Protein AF-A0A831PVQ2-F1 (afdb_monomer)

Sequence (85 aa):
FSSSQMYDLKILNEKGETVWLFSSTATFLAVLTSFTLDSGERNWVVQTQLPPGRFTAEAWLTASDANAGPPRYSARIPFDIPPMR

pLDDT: mean 88.44, std 12.09, range [48.72, 98.5]

Structure (mmCIF, N/CA/C/O backbone):
data_AF-A0A831PVQ2-F1
#
_entry.id   AF-A0A831PVQ2-F1
#
loop_
_atom_site.group_PDB
_atom_site.id
_atom_site.type_symbol
_atom_site.label_atom_id
_atom_site.label_alt_id
_atom_site.label_comp_id
_atom_site.label_asym_id
_atom_site.label_entity_id
_atom_site.label_seq_id
_atom_site.pdbx_PDB_ins_code
_atom_site.Cartn_x
_atom_site.Cartn_y
_atom_site.Cartn_z
_atom_site.occupancy
_atom_site.B_iso_or_equiv
_atom_site.auth_seq_id
_atom_site.auth_comp_id
_atom_site.auth_asym_id
_atom_site.auth_atom_id
_atom_site.pdbx_PDB_model_num
ATOM 1 N N . PHE A 1 1 ? 10.876 2.443 -12.653 1.00 84.12 1 PHE A N 1
ATOM 2 C CA . PHE A 1 1 ? 10.923 2.337 -11.180 1.00 84.12 1 PHE A CA 1
ATOM 3 C C . PHE A 1 1 ? 12.370 2.401 -10.723 1.00 84.12 1 PHE A C 1
ATOM 5 O O . PHE A 1 1 ? 13.226 1.817 -11.383 1.00 84.12 1 PHE A O 1
ATOM 12 N N . SER A 1 2 ? 12.653 3.123 -9.638 1.00 87.38 2 SER A N 1
ATOM 13 C CA . SER A 1 2 ? 14.007 3.257 -9.069 1.00 87.38 2 SER A CA 1
ATOM 14 C C . SER A 1 2 ? 14.431 2.077 -8.185 1.00 87.38 2 SER A C 1
ATOM 16 O O . SER A 1 2 ? 15.591 1.996 -7.789 1.00 87.38 2 SER A O 1
ATOM 18 N N . SER A 1 3 ? 13.510 1.162 -7.884 1.00 90.19 3 SER A N 1
ATOM 19 C CA . SER A 1 3 ? 13.758 -0.078 -7.153 1.00 90.19 3 SER A CA 1
ATOM 20 C C . SER A 1 3 ? 12.863 -1.202 -7.694 1.00 90.19 3 SER A C 1
ATOM 22 O O . SER A 1 3 ? 12.035 -0.985 -8.585 1.00 90.19 3 SER A O 1
ATOM 24 N N . SER A 1 4 ? 13.012 -2.403 -7.130 1.00 91.56 4 SER A N 1
ATOM 25 C CA . SER A 1 4 ? 12.087 -3.528 -7.357 1.00 91.56 4 SER A CA 1
ATOM 26 C C . SER A 1 4 ? 10.691 -3.314 -6.753 1.00 91.56 4 SER A C 1
ATOM 28 O O . SER A 1 4 ? 9.771 -4.075 -7.049 1.00 91.56 4 SER A O 1
ATOM 30 N N . GLN A 1 5 ? 10.497 -2.273 -5.938 1.00 93.19 5 GLN A N 1
ATOM 31 C CA . GLN A 1 5 ? 9.174 -1.865 -5.489 1.00 93.19 5 GLN A CA 1
ATOM 32 C C . GLN A 1 5 ? 8.452 -1.188 -6.655 1.00 93.19 5 GLN A C 1
ATOM 34 O O . GLN A 1 5 ? 8.792 -0.062 -7.008 1.00 93.19 5 GLN A O 1
ATOM 39 N N . MET A 1 6 ? 7.467 -1.863 -7.252 1.00 91.31 6 MET A N 1
ATOM 40 C CA . MET A 1 6 ? 6.663 -1.319 -8.36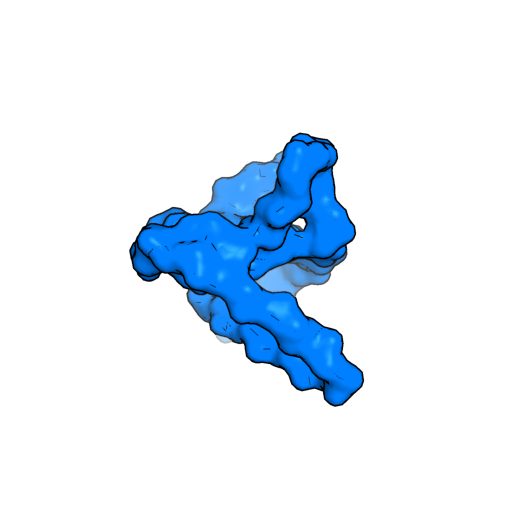1 1.00 91.31 6 MET A CA 1
ATOM 41 C C . MET A 1 6 ? 5.362 -0.648 -7.902 1.00 91.31 6 MET A C 1
ATOM 43 O O . MET A 1 6 ? 4.774 0.153 -8.628 1.00 91.31 6 MET A O 1
ATOM 47 N N . TYR A 1 7 ? 4.904 -0.983 -6.701 1.00 92.69 7 TYR A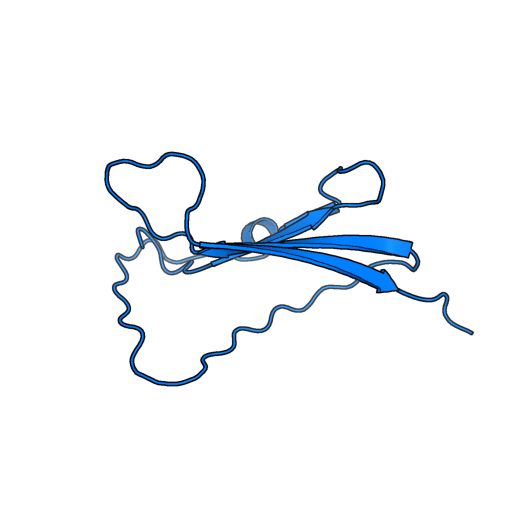 N 1
ATOM 48 C CA . TYR A 1 7 ? 3.701 -0.437 -6.095 1.00 92.69 7 TYR A CA 1
ATOM 49 C C . TYR A 1 7 ? 3.881 -0.331 -4.584 1.00 92.69 7 TYR A C 1
ATOM 51 O O . TYR A 1 7 ? 4.772 -0.948 -3.992 1.00 92.69 7 TYR A O 1
ATOM 59 N N . ASP A 1 8 ? 3.012 0.442 -3.957 1.00 93.94 8 ASP A N 1
ATOM 60 C CA . ASP A 1 8 ? 2.869 0.476 -2.511 1.00 93.94 8 ASP A CA 1
ATOM 61 C C . ASP A 1 8 ? 1.384 0.569 -2.152 1.00 93.94 8 ASP A C 1
ATOM 63 O O . ASP A 1 8 ? 0.539 0.908 -2.989 1.00 93.94 8 ASP A O 1
ATOM 67 N N . LEU A 1 9 ? 1.069 0.203 -0.917 1.00 95.81 9 LEU A N 1
ATOM 68 C CA . LEU A 1 9 ? -0.286 0.181 -0.395 1.00 95.81 9 LEU A CA 1
ATOM 69 C C . LEU A 1 9 ? -0.250 0.602 1.065 1.00 95.81 9 LEU A C 1
ATOM 71 O O . LEU A 1 9 ? 0.489 0.032 1.868 1.00 95.81 9 LEU A O 1
ATOM 75 N N . LYS A 1 10 ? -1.096 1.564 1.421 1.00 97.19 10 LYS A N 1
ATOM 76 C CA . LYS A 1 10 ? -1.360 1.923 2.813 1.00 97.19 10 LYS A CA 1
ATOM 77 C C . LYS A 1 10 ? -2.820 1.688 3.154 1.00 97.19 10 LYS A C 1
ATOM 79 O O . LYS A 1 10 ? -3.702 1.774 2.297 1.00 97.19 10 LYS A O 1
ATOM 84 N N . ILE A 1 11 ? -3.065 1.430 4.428 1.00 98.31 11 ILE A N 1
ATOM 85 C CA . ILE A 1 11 ? -4.407 1.313 4.981 1.00 98.31 11 ILE A CA 1
ATOM 86 C C . ILE A 1 11 ? -4.583 2.409 6.019 1.00 98.31 11 ILE A C 1
ATOM 88 O O . ILE A 1 11 ? -3.751 2.578 6.913 1.00 98.31 11 ILE A O 1
ATOM 92 N N . LEU A 1 12 ? -5.668 3.157 5.867 1.00 98.50 12 LEU A N 1
ATOM 93 C CA . LEU A 1 12 ? -6.071 4.245 6.743 1.00 98.50 12 LEU A CA 1
ATOM 94 C C . LEU A 1 12 ? -7.249 3.793 7.608 1.00 98.50 12 LEU A C 1
ATOM 96 O O . LEU A 1 12 ? -8.146 3.111 7.107 1.00 98.50 12 LEU A O 1
ATOM 100 N N . ASN A 1 13 ? -7.274 4.195 8.876 1.00 98.12 13 ASN A N 1
ATOM 101 C CA . ASN A 1 13 ? -8.467 4.071 9.717 1.00 98.12 13 ASN A CA 1
ATOM 102 C C . ASN A 1 13 ? -9.496 5.178 9.404 1.00 98.12 13 ASN A C 1
ATOM 104 O O . ASN A 1 13 ? -9.259 6.053 8.569 1.00 98.12 13 ASN A O 1
ATOM 108 N N . GLU A 1 14 ? -10.636 5.172 10.100 1.00 97.06 14 GLU A N 1
ATOM 109 C CA . GLU A 1 14 ? -11.697 6.184 9.936 1.00 97.06 14 GLU A CA 1
ATOM 110 C C . GLU A 1 14 ? -11.235 7.628 10.191 1.00 97.06 14 GLU A C 1
ATOM 112 O O . GLU A 1 14 ? -11.801 8.564 9.630 1.00 97.06 14 GLU A O 1
ATOM 117 N N . LYS A 1 15 ? -10.192 7.822 11.006 1.00 97.56 15 LYS A N 1
ATOM 118 C CA . LYS A 1 15 ? -9.606 9.141 11.282 1.00 97.56 15 LYS A CA 1
ATOM 119 C C . LYS A 1 15 ? -8.647 9.605 10.182 1.00 97.56 15 LYS A C 1
ATOM 121 O O . LYS A 1 15 ? -8.125 10.713 10.257 1.00 97.56 15 LYS A O 1
ATOM 126 N N . GLY A 1 16 ? -8.401 8.773 9.170 1.00 96.44 16 GLY A N 1
ATOM 127 C CA . GLY A 1 16 ? -7.419 9.028 8.120 1.00 96.44 16 GLY A CA 1
ATOM 128 C C . GLY A 1 16 ? -5.975 8.747 8.542 1.00 96.44 16 GLY A C 1
ATOM 129 O O . GLY A 1 16 ? -5.056 9.122 7.817 1.00 96.44 16 GLY A O 1
ATOM 130 N N . GLU A 1 17 ? -5.755 8.093 9.684 1.00 98.00 17 GLU A N 1
ATOM 131 C CA . GLU A 1 17 ? -4.419 7.741 10.173 1.00 98.00 17 GLU A CA 1
ATOM 132 C C . GLU A 1 17 ? -3.941 6.450 9.500 1.00 98.00 17 GLU A C 1
ATOM 134 O O . GLU A 1 17 ? -4.691 5.473 9.414 1.00 98.00 17 GLU A O 1
ATOM 139 N N . THR A 1 18 ? -2.683 6.420 9.053 1.00 98.06 18 THR A N 1
ATOM 140 C CA . THR A 1 18 ? -2.063 5.204 8.508 1.00 98.06 18 THR A CA 1
ATOM 141 C C . THR A 1 18 ? -1.871 4.172 9.613 1.00 98.06 18 THR A C 1
ATOM 143 O O . THR A 1 18 ? -1.077 4.379 10.527 1.00 98.06 18 THR A O 1
ATOM 146 N N . VAL A 1 19 ? -2.563 3.040 9.500 1.00 97.81 19 VAL A N 1
ATOM 147 C CA . VAL A 1 19 ? -2.454 1.910 10.437 1.00 97.81 19 VAL A CA 1
ATOM 148 C C . VAL A 1 19 ? -1.604 0.768 9.892 1.00 97.81 19 VAL A C 1
ATOM 150 O O . VAL A 1 19 ? -1.160 -0.088 10.650 1.00 97.81 19 VAL A O 1
ATOM 153 N N . TRP A 1 20 ? -1.364 0.749 8.582 1.00 97.88 20 TRP A N 1
ATOM 154 C CA . TRP A 1 20 ? -0.514 -0.242 7.938 1.00 97.88 20 TRP A CA 1
ATOM 155 C C . TRP A 1 20 ? 0.059 0.305 6.627 1.00 97.88 20 TRP A C 1
ATOM 157 O O . TRP A 1 20 ? -0.625 1.039 5.910 1.00 97.88 20 TRP A O 1
ATOM 167 N N . LEU A 1 21 ? 1.301 -0.063 6.310 1.00 97.50 21 LEU A N 1
ATOM 168 C CA . LEU A 1 21 ? 2.005 0.334 5.089 1.00 97.50 21 LEU A CA 1
ATOM 169 C C . LEU A 1 21 ? 2.831 -0.841 4.562 1.00 97.50 21 LEU A C 1
ATOM 171 O O . LEU A 1 21 ? 3.708 -1.334 5.274 1.00 97.50 21 LEU A O 1
ATOM 175 N N . PHE A 1 22 ? 2.612 -1.249 3.313 1.00 96.38 22 PHE A N 1
ATOM 176 C CA . PHE A 1 22 ? 3.304 -2.393 2.720 1.00 96.38 22 PHE A CA 1
ATOM 177 C C . PHE A 1 22 ? 4.823 -2.224 2.751 1.00 96.38 22 PHE A C 1
ATOM 179 O O . PHE A 1 22 ? 5.532 -3.115 3.224 1.00 96.38 22 PHE A O 1
ATOM 186 N N . SER A 1 23 ? 5.326 -1.059 2.343 1.00 95.19 23 SER A N 1
ATOM 187 C CA . SER A 1 23 ? 6.766 -0.787 2.328 1.00 95.19 23 SER A CA 1
ATOM 188 C C . SER A 1 23 ? 7.448 -0.811 3.696 1.00 95.19 23 SER A C 1
ATOM 190 O O . SER A 1 23 ? 8.660 -0.990 3.758 1.00 95.19 23 SER A O 1
ATOM 192 N N . SER A 1 24 ? 6.695 -0.720 4.798 1.00 95.50 24 SER A N 1
ATOM 193 C CA . SER A 1 24 ? 7.243 -0.913 6.150 1.00 95.50 24 SER A CA 1
ATOM 194 C C . SER A 1 24 ? 7.451 -2.384 6.533 1.00 95.50 24 SER A C 1
ATOM 196 O O . SER A 1 24 ? 8.107 -2.669 7.531 1.00 95.50 24 SER A O 1
ATOM 198 N N . THR A 1 25 ? 6.909 -3.321 5.749 1.00 93.50 25 THR A N 1
ATOM 199 C CA . THR A 1 25 ? 6.916 -4.766 6.046 1.00 93.50 25 THR A CA 1
ATOM 200 C C . THR A 1 25 ? 7.828 -5.589 5.135 1.00 93.50 25 THR A C 1
ATOM 202 O O . THR A 1 25 ? 7.999 -6.785 5.361 1.00 93.50 25 THR A O 1
ATOM 205 N N . ALA A 1 26 ? 8.422 -4.971 4.112 1.00 91.62 26 ALA A N 1
ATOM 206 C CA . ALA A 1 26 ? 9.226 -5.652 3.103 1.00 91.62 26 ALA A CA 1
ATOM 207 C C . ALA A 1 26 ? 10.506 -4.873 2.776 1.00 91.62 26 ALA A C 1
ATOM 209 O O . ALA A 1 26 ? 10.578 -3.657 2.928 1.00 91.62 26 ALA A O 1
ATOM 210 N N . THR A 1 27 ? 11.529 -5.584 2.301 1.00 94.31 27 THR A N 1
ATOM 211 C CA . THR A 1 27 ? 12.754 -4.984 1.756 1.00 94.31 27 THR A CA 1
ATOM 212 C C . THR A 1 27 ? 12.770 -5.146 0.245 1.00 94.31 27 THR A C 1
ATOM 214 O O . THR A 1 27 ? 12.449 -6.213 -0.276 1.00 94.31 27 THR A O 1
ATOM 217 N N . PHE A 1 28 ? 13.186 -4.095 -0.457 1.00 93.94 28 PHE A N 1
ATOM 218 C CA . PHE A 1 28 ? 13.216 -4.057 -1.913 1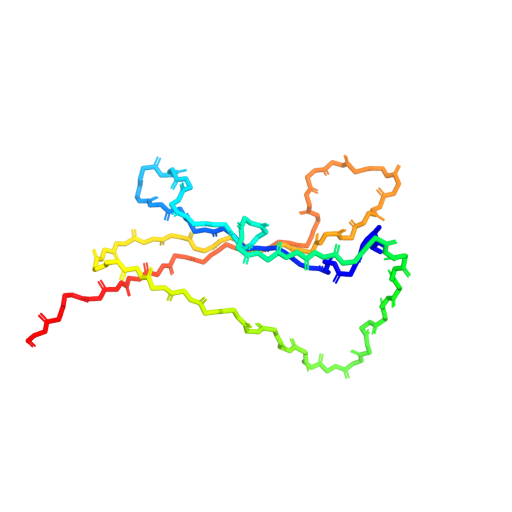.00 93.94 28 PHE A CA 1
ATOM 219 C C . PHE A 1 28 ? 14.645 -3.871 -2.409 1.00 93.94 28 PHE A C 1
ATOM 221 O O . PHE A 1 28 ? 15.403 -3.054 -1.887 1.00 93.94 28 PHE A O 1
ATOM 228 N N . LEU A 1 29 ? 15.006 -4.609 -3.456 1.00 95.12 29 LEU A N 1
ATOM 229 C CA . LEU A 1 29 ? 16.280 -4.442 -4.144 1.00 95.12 29 LEU A CA 1
ATOM 230 C C . LEU A 1 29 ? 16.354 -3.067 -4.815 1.00 95.12 29 LEU A C 1
ATOM 232 O O . LEU A 1 29 ? 15.411 -2.656 -5.501 1.00 95.12 29 LEU A O 1
ATOM 236 N N . ALA A 1 30 ? 17.501 -2.406 -4.671 1.00 93.12 30 ALA A N 1
ATOM 237 C CA . ALA A 1 30 ? 17.830 -1.145 -5.328 1.00 93.12 30 ALA A CA 1
ATOM 238 C C . ALA A 1 30 ? 18.265 -1.382 -6.786 1.00 93.12 30 ALA A C 1
ATOM 240 O O . ALA A 1 30 ? 19.432 -1.234 -7.140 1.00 93.12 30 ALA A O 1
ATOM 241 N N . VAL A 1 31 ? 17.320 -1.806 -7.626 1.00 91.81 31 VAL A N 1
ATOM 242 C CA . VAL A 1 31 ? 17.538 -2.077 -9.052 1.00 91.81 31 VAL A CA 1
ATOM 243 C C . VAL A 1 31 ? 16.557 -1.284 -9.910 1.00 91.81 31 VAL A C 1
ATOM 245 O O . VAL A 1 31 ? 15.356 -1.247 -9.633 1.00 91.81 31 VAL A O 1
ATOM 248 N N . LEU A 1 32 ? 17.070 -0.665 -10.977 1.00 89.81 32 LEU A N 1
ATOM 249 C CA . LEU A 1 32 ? 16.238 -0.000 -11.974 1.00 89.81 32 LEU A CA 1
ATOM 250 C C . LEU A 1 32 ? 15.364 -1.034 -12.683 1.00 89.81 32 LEU A C 1
ATOM 252 O O . LEU A 1 32 ? 15.867 -1.950 -13.328 1.00 89.81 32 LEU A O 1
ATOM 256 N N . THR A 1 33 ? 14.050 -0.856 -12.578 1.00 85.62 33 THR A N 1
ATOM 257 C CA . THR A 1 33 ? 13.064 -1.760 -13.176 1.00 85.62 33 THR A CA 1
ATOM 258 C C . THR A 1 33 ? 12.220 -0.998 -14.189 1.00 85.62 33 THR A C 1
ATOM 260 O O . THR A 1 33 ? 11.666 0.062 -13.877 1.00 85.62 33 THR A O 1
ATOM 263 N N . SER A 1 34 ? 12.106 -1.548 -15.398 1.00 84.06 34 SER A N 1
ATOM 264 C CA . SER A 1 34 ? 11.191 -1.076 -16.442 1.00 84.06 34 SER A CA 1
ATOM 265 C C . SER A 1 34 ? 10.093 -2.106 -16.650 1.00 84.06 34 SER A C 1
ATOM 267 O O . SER A 1 34 ? 10.347 -3.307 -16.586 1.00 84.06 34 SER A O 1
ATOM 269 N N . PHE A 1 35 ? 8.873 -1.639 -16.881 1.00 79.69 35 PHE A N 1
ATOM 270 C CA . PHE A 1 35 ? 7.717 -2.504 -17.055 1.00 79.69 35 PHE A CA 1
ATOM 271 C C . PHE A 1 35 ? 6.776 -1.899 -18.089 1.00 79.69 35 PHE A C 1
ATOM 273 O O . PHE A 1 35 ? 6.413 -0.727 -17.981 1.00 79.69 35 PHE A O 1
ATOM 280 N N . THR A 1 36 ? 6.385 -2.713 -19.064 1.00 82.75 36 THR A N 1
ATOM 281 C CA . THR A 1 36 ? 5.385 -2.372 -20.074 1.00 82.75 36 THR A CA 1
ATOM 282 C C . THR A 1 36 ? 4.107 -3.138 -19.755 1.00 82.75 36 THR A C 1
ATOM 284 O O . THR A 1 36 ? 4.140 -4.352 -19.546 1.00 82.75 36 THR A O 1
ATOM 287 N N . LEU A 1 37 ? 2.987 -2.420 -19.684 1.00 77.50 37 LEU A N 1
ATOM 288 C CA . LEU A 1 37 ? 1.653 -3.009 -19.591 1.00 77.50 37 LEU A CA 1
ATOM 289 C C . 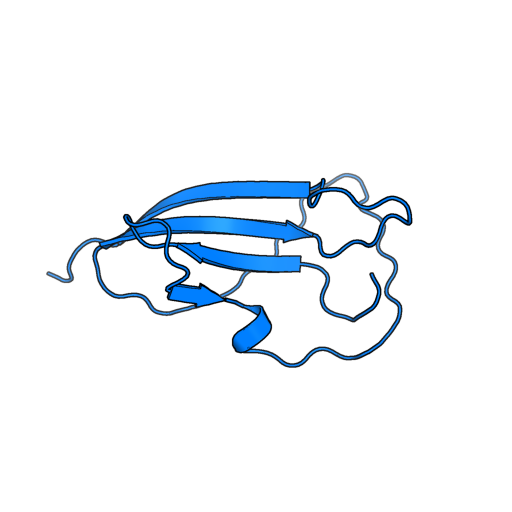LEU A 1 37 ? 1.137 -3.264 -21.006 1.00 77.50 37 LEU A C 1
ATOM 291 O O . LEU A 1 37 ? 0.740 -2.327 -21.694 1.00 77.50 37 LEU A O 1
ATOM 295 N N . ASP A 1 38 ? 1.162 -4.524 -21.430 1.00 81.44 38 ASP A N 1
ATOM 296 C CA . ASP A 1 38 ? 0.480 -4.964 -22.649 1.00 81.44 38 ASP A CA 1
ATOM 297 C C . ASP A 1 38 ? -1.043 -5.035 -22.427 1.00 81.44 38 ASP A C 1
ATOM 299 O O . ASP A 1 38 ? -1.535 -4.871 -21.307 1.00 81.44 38 ASP A O 1
ATOM 303 N N . SER A 1 39 ? -1.815 -5.305 -23.486 1.00 81.56 39 SER A N 1
ATOM 304 C CA . SER A 1 39 ? -3.263 -5.500 -23.364 1.00 81.56 39 SER A CA 1
ATOM 305 C C . SER A 1 39 ? -3.587 -6.682 -22.444 1.00 81.56 39 SER A C 1
ATOM 307 O O . SER A 1 39 ? -3.177 -7.810 -22.720 1.00 81.56 39 SER A O 1
ATOM 309 N N . GLY A 1 40 ? -4.358 -6.440 -21.386 1.00 81.50 40 GLY A N 1
ATOM 310 C CA . GLY A 1 40 ? -4.791 -7.464 -20.437 1.00 81.50 40 GLY A CA 1
ATOM 311 C C . GLY A 1 40 ? -4.823 -6.947 -19.002 1.00 81.50 40 GLY A C 1
ATOM 312 O O . GLY A 1 40 ? -4.451 -5.808 -18.726 1.00 81.50 40 GLY A O 1
ATOM 313 N N . GLU A 1 41 ? -5.278 -7.797 -18.085 1.00 76.56 41 GLU A N 1
ATOM 314 C CA . GLU A 1 41 ? -5.286 -7.502 -16.654 1.00 76.56 41 GLU A CA 1
ATOM 315 C C . GLU A 1 41 ? -4.040 -8.093 -15.984 1.00 76.56 41 GLU A C 1
ATOM 317 O O . GLU A 1 41 ? -3.649 -9.234 -16.246 1.00 76.56 41 GLU A O 1
ATOM 322 N N . ARG A 1 42 ? -3.411 -7.317 -15.098 1.00 80.75 42 ARG A N 1
ATOM 323 C CA . ARG A 1 42 ? -2.392 -7.813 -14.170 1.00 80.75 42 ARG A CA 1
ATOM 324 C C . ARG A 1 42 ? -2.848 -7.559 -12.749 1.00 80.75 42 ARG A C 1
ATOM 326 O O . ARG A 1 42 ? -3.350 -6.482 -12.447 1.00 80.75 42 ARG A O 1
ATOM 333 N N . ASN A 1 43 ? -2.616 -8.544 -11.888 1.00 85.31 43 ASN A N 1
ATOM 334 C CA . ASN A 1 43 ? -2.999 -8.482 -10.489 1.00 85.31 43 ASN A CA 1
ATOM 335 C C . ASN A 1 43 ? -1.770 -8.619 -9.582 1.00 85.31 43 ASN A C 1
ATOM 337 O O . ASN A 1 43 ? -0.896 -9.454 -9.827 1.00 85.31 43 ASN A O 1
ATOM 341 N N . TRP A 1 44 ? -1.735 -7.817 -8.522 1.00 86.75 44 TRP A N 1
ATOM 342 C CA . TRP A 1 44 ? -0.774 -7.910 -7.428 1.00 86.75 44 TRP A CA 1
ATOM 343 C C . TRP A 1 44 ? -1.550 -8.047 -6.125 1.00 86.75 44 TRP A C 1
ATOM 345 O O . TRP A 1 44 ? -2.490 -7.296 -5.876 1.00 86.75 44 TRP A O 1
ATOM 355 N N . VAL A 1 45 ? -1.151 -9.003 -5.288 1.00 89.31 45 VAL A N 1
ATOM 356 C CA . VAL A 1 45 ? -1.843 -9.306 -4.033 1.00 89.31 45 VAL A CA 1
ATOM 357 C C . VAL A 1 45 ? -0.896 -9.075 -2.869 1.00 89.31 45 VAL A C 1
ATOM 359 O O . VAL A 1 45 ? 0.232 -9.565 -2.871 1.00 89.31 45 VAL A O 1
ATOM 362 N N . VAL A 1 46 ? -1.386 -8.360 -1.859 1.00 90.38 46 VAL A N 1
ATOM 363 C CA . VAL A 1 46 ? -0.707 -8.162 -0.579 1.00 90.38 46 VAL A CA 1
ATOM 364 C C . VAL A 1 46 ? -1.637 -8.608 0.538 1.00 90.38 46 VAL A C 1
ATOM 366 O O . VAL A 1 46 ? -2.847 -8.403 0.463 1.00 90.38 46 VAL A O 1
ATOM 369 N N . GLN A 1 47 ? -1.075 -9.237 1.565 1.00 92.12 47 GLN A N 1
ATOM 370 C CA . GLN A 1 47 ? -1.829 -9.764 2.695 1.00 92.12 47 GLN A CA 1
ATOM 371 C C . GLN A 1 47 ? -1.411 -9.059 3.981 1.00 92.12 47 GLN A C 1
ATOM 373 O O . GLN A 1 47 ? -0.229 -8.834 4.228 1.00 92.12 47 GLN A O 1
ATOM 378 N N . THR A 1 48 ? -2.396 -8.729 4.807 1.00 94.31 48 THR A N 1
ATOM 379 C CA . THR A 1 48 ? -2.198 -8.189 6.151 1.00 94.31 48 THR A CA 1
ATOM 380 C C . THR A 1 48 ? -3.363 -8.602 7.046 1.00 94.31 48 THR A C 1
ATOM 382 O O . THR A 1 48 ? -4.400 -9.053 6.554 1.00 94.31 48 THR A O 1
ATOM 385 N N . GLN A 1 49 ? -3.187 -8.474 8.358 1.00 94.06 49 GLN A N 1
ATOM 386 C CA . GLN A 1 49 ? -4.222 -8.728 9.354 1.00 94.06 49 GLN A CA 1
ATOM 387 C C . GLN A 1 49 ? -4.622 -7.409 10.002 1.00 94.06 49 GLN A C 1
ATOM 389 O O . GLN A 1 49 ? -3.772 -6.622 10.413 1.00 94.06 49 GLN A O 1
ATOM 394 N N . LE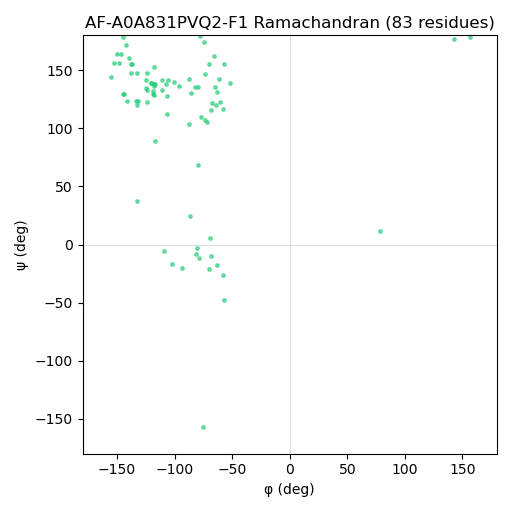U A 1 50 ? -5.927 -7.182 10.100 1.00 95.19 50 LEU A N 1
ATOM 395 C CA . LEU A 1 50 ? -6.506 -5.993 10.706 1.00 95.19 50 LEU A CA 1
ATOM 396 C C . LEU A 1 50 ? -7.622 -6.410 11.665 1.00 95.19 50 LEU A C 1
ATOM 398 O O . LEU A 1 50 ? -8.307 -7.405 11.406 1.00 95.19 50 LEU A O 1
ATOM 402 N N . PRO A 1 51 ? -7.826 -5.663 12.760 1.00 96.12 51 PRO A N 1
ATOM 403 C CA . PRO A 1 51 ? -8.989 -5.867 13.607 1.00 96.12 51 PRO A CA 1
ATOM 404 C C . PRO A 1 51 ? -10.282 -5.501 12.852 1.00 96.12 51 PRO A C 1
ATOM 406 O O . PRO A 1 51 ? -10.230 -4.770 11.858 1.00 96.12 51 PRO A O 1
ATOM 409 N N . PRO A 1 52 ? -11.452 -5.954 13.337 1.00 97.44 52 PRO A N 1
ATOM 410 C CA . PRO A 1 52 ? -12.740 -5.473 12.851 1.00 97.44 52 PRO A CA 1
ATOM 411 C C . PRO A 1 52 ? -12.832 -3.945 12.882 1.00 97.44 52 PRO A C 1
ATOM 413 O O . PRO A 1 52 ? -12.394 -3.308 13.843 1.00 97.44 52 PRO A O 1
ATOM 416 N N . GLY A 1 53 ? -13.421 -3.359 11.845 1.00 97.25 53 GLY A N 1
ATOM 417 C CA . GLY A 1 53 ? -13.525 -1.910 11.701 1.00 97.25 53 GLY A CA 1
ATOM 418 C C . GLY A 1 53 ? -13.692 -1.464 10.255 1.00 97.25 53 GLY A C 1
ATOM 419 O O . GLY A 1 53 ? -13.707 -2.287 9.337 1.00 97.25 53 GLY A O 1
ATOM 420 N N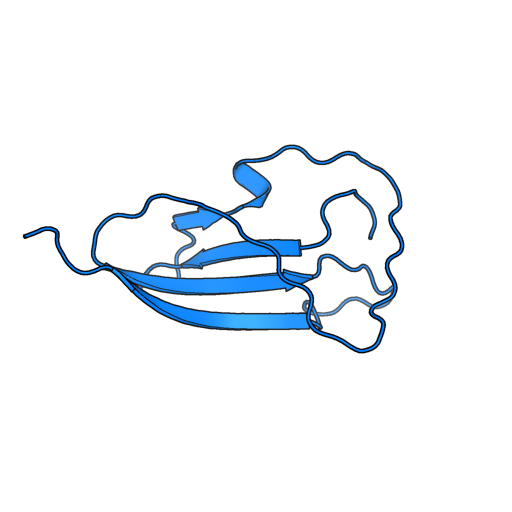 . ARG A 1 54 ? -13.815 -0.148 10.066 1.00 98.25 54 ARG A N 1
ATOM 421 C CA . ARG A 1 54 ? -13.847 0.477 8.743 1.00 98.25 54 ARG A CA 1
ATOM 422 C C . ARG A 1 54 ? -12.501 1.077 8.398 1.00 98.25 54 ARG A C 1
ATOM 424 O O . ARG A 1 54 ? -11.850 1.715 9.230 1.00 98.25 54 ARG A O 1
ATOM 431 N N . PHE A 1 55 ? -12.115 0.908 7.146 1.00 98.50 55 PHE A N 1
ATOM 432 C CA . PHE A 1 55 ? -10.810 1.311 6.663 1.00 98.50 55 PHE A CA 1
ATOM 433 C C . PHE A 1 55 ? -10.894 1.874 5.254 1.00 98.50 55 PHE A C 1
ATOM 435 O O . PHE A 1 55 ? -11.913 1.820 4.563 1.00 98.50 55 PHE A O 1
ATOM 442 N N . THR A 1 56 ? -9.778 2.426 4.805 1.00 98.50 56 THR A N 1
ATOM 443 C CA . THR A 1 56 ? -9.574 2.766 3.406 1.00 98.50 56 THR A CA 1
ATOM 444 C C . THR A 1 56 ? -8.222 2.258 2.944 1.00 98.50 56 THR A C 1
ATOM 446 O O . THR A 1 56 ? -7.202 2.622 3.524 1.00 98.50 56 THR A O 1
ATOM 449 N N . ALA A 1 57 ? -8.209 1.445 1.890 1.00 97.56 57 ALA A N 1
ATOM 450 C CA . ALA A 1 57 ? -6.990 1.064 1.193 1.00 97.56 57 ALA A CA 1
ATOM 451 C C . ALA A 1 57 ? -6.668 2.127 0.141 1.00 97.56 57 ALA A C 1
ATOM 453 O O . ALA A 1 57 ? -7.533 2.507 -0.648 1.00 97.56 57 ALA A O 1
ATOM 454 N N . GLU A 1 58 ? -5.430 2.601 0.121 1.00 96.44 58 GLU A N 1
ATOM 455 C CA . GLU A 1 58 ? -4.898 3.463 -0.931 1.00 96.44 58 GLU A CA 1
ATOM 456 C C . GLU A 1 58 ? -3.651 2.796 -1.502 1.00 96.44 58 GLU A C 1
ATOM 458 O O . GLU A 1 58 ? -2.714 2.499 -0.761 1.00 96.44 58 GLU A O 1
ATOM 463 N N . ALA A 1 59 ? -3.656 2.544 -2.806 1.00 94.69 59 ALA A N 1
ATOM 464 C CA . ALA A 1 59 ? -2.559 1.904 -3.518 1.00 94.69 59 ALA A CA 1
ATOM 465 C C . ALA A 1 59 ? -2.084 2.794 -4.664 1.00 94.69 59 ALA A C 1
ATOM 467 O O . ALA A 1 59 ? -2.884 3.515 -5.266 1.00 94.69 59 ALA A O 1
ATOM 468 N N . TRP A 1 60 ? -0.791 2.743 -4.972 1.00 92.81 60 TRP A N 1
ATOM 469 C CA . TRP A 1 60 ? -0.200 3.515 -6.062 1.00 92.81 60 TRP A CA 1
ATOM 470 C C . TRP A 1 60 ? 0.978 2.798 -6.712 1.00 92.81 60 TRP A C 1
ATOM 472 O O . TRP A 1 60 ? 1.645 1.975 -6.085 1.00 92.81 60 TRP A O 1
ATOM 482 N N . LEU A 1 61 ? 1.262 3.146 -7.969 1.00 90.00 61 LEU A N 1
ATOM 483 C CA . LEU A 1 61 ? 2.515 2.770 -8.624 1.00 90.00 61 LEU A CA 1
ATOM 484 C C . LEU A 1 61 ? 3.639 3.712 -8.186 1.00 90.00 61 LEU A C 1
ATOM 486 O O . LEU A 1 61 ? 3.487 4.932 -8.200 1.00 90.00 61 LEU A O 1
ATOM 490 N N . THR A 1 62 ? 4.805 3.158 -7.874 1.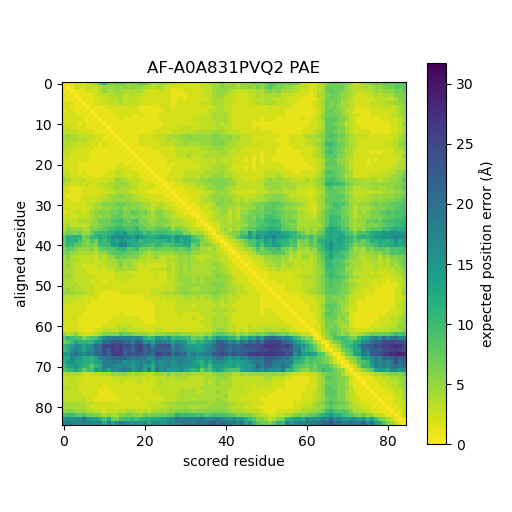00 89.56 62 THR A N 1
ATOM 491 C CA . THR A 1 62 ? 6.030 3.892 -7.486 1.00 89.56 62 THR A CA 1
ATOM 492 C C . THR A 1 62 ? 6.860 4.317 -8.705 1.00 89.56 62 THR A C 1
ATOM 494 O O . THR A 1 62 ? 8.084 4.466 -8.644 1.00 89.56 62 THR A O 1
ATOM 497 N N . ALA A 1 63 ? 6.212 4.454 -9.864 1.00 83.38 63 ALA A N 1
ATOM 498 C CA . ALA A 1 63 ? 6.874 4.837 -11.098 1.00 83.38 63 ALA A CA 1
ATOM 499 C C . ALA A 1 63 ? 7.351 6.288 -10.984 1.00 83.38 63 ALA A C 1
ATOM 501 O O . ALA A 1 63 ? 6.556 7.197 -10.767 1.00 83.38 63 ALA A O 1
ATOM 502 N N . SER A 1 64 ? 8.652 6.503 -11.148 1.00 68.12 64 SER A N 1
ATOM 503 C CA . SER A 1 64 ? 9.234 7.833 -11.252 1.00 68.12 64 SER A CA 1
ATOM 504 C C . SER A 1 64 ? 8.967 8.390 -12.651 1.00 68.12 64 SER A C 1
ATOM 506 O O . SER A 1 64 ? 9.554 7.913 -13.622 1.00 68.12 64 SER A O 1
ATOM 508 N N . ASP A 1 65 ? 8.100 9.397 -12.768 1.00 60.66 65 ASP A N 1
ATOM 509 C CA . ASP A 1 65 ? 8.213 10.366 -13.853 1.00 60.66 65 ASP A CA 1
ATOM 510 C C . ASP A 1 65 ? 9.154 11.498 -13.401 1.00 60.66 65 ASP A C 1
ATOM 512 O O . ASP A 1 65 ? 9.214 11.868 -12.231 1.00 60.66 65 ASP A O 1
ATOM 516 N N . ALA A 1 66 ? 9.975 12.022 -14.311 1.00 48.72 66 ALA A N 1
ATOM 517 C CA . ALA A 1 66 ? 11.000 13.019 -13.980 1.00 48.72 66 ALA A CA 1
ATOM 518 C C . ALA A 1 66 ? 10.431 14.408 -13.587 1.00 48.72 66 ALA A C 1
ATOM 520 O O . ALA A 1 66 ? 11.198 15.341 -13.384 1.00 48.72 66 ALA A O 1
ATOM 521 N N . ASN A 1 67 ? 9.103 14.548 -13.473 1.00 49.84 67 ASN A N 1
ATOM 522 C CA . ASN A 1 67 ? 8.367 15.795 -13.222 1.00 49.84 67 ASN A CA 1
ATOM 523 C C . ASN A 1 67 ? 7.306 15.617 -12.109 1.00 49.84 67 ASN A C 1
ATOM 525 O O . ASN A 1 67 ? 6.183 16.116 -12.227 1.00 49.84 67 ASN A O 1
ATOM 529 N N . ALA A 1 68 ? 7.620 14.840 -11.068 1.00 51.16 68 ALA A N 1
ATOM 530 C CA . ALA A 1 68 ? 6.623 14.267 -10.166 1.00 51.16 68 ALA A CA 1
ATOM 531 C C . ALA A 1 68 ? 5.947 15.285 -9.225 1.00 51.16 68 ALA A C 1
ATOM 533 O O . ALA A 1 68 ? 6.504 15.714 -8.214 1.00 51.16 68 ALA A O 1
ATOM 534 N N . GLY A 1 69 ? 4.691 15.609 -9.545 1.00 56.06 69 GLY A N 1
ATOM 535 C CA . GLY A 1 69 ? 3.654 15.916 -8.556 1.00 56.06 69 GLY A CA 1
ATOM 536 C C . GLY A 1 69 ? 3.144 14.629 -7.869 1.00 56.06 69 GLY A C 1
ATOM 537 O O . GLY A 1 69 ? 3.860 13.629 -7.848 1.00 56.06 69 GLY A O 1
ATOM 538 N N . PRO A 1 70 ? 1.922 14.606 -7.300 1.00 58.75 70 PRO A N 1
ATOM 539 C CA . PRO A 1 70 ? 1.378 13.412 -6.637 1.00 58.75 70 PRO A CA 1
ATOM 540 C C . PRO A 1 70 ? 1.327 12.179 -7.569 1.00 58.75 70 PRO A C 1
ATOM 542 O O . PRO A 1 70 ? 1.250 12.343 -8.791 1.00 58.75 70 PRO A O 1
ATOM 545 N N . PRO A 1 71 ? 1.351 10.942 -7.020 1.00 64.06 71 PRO A N 1
ATOM 546 C CA . PRO A 1 71 ? 1.407 9.714 -7.814 1.00 64.06 71 PRO A CA 1
ATOM 547 C C . PRO A 1 71 ? 0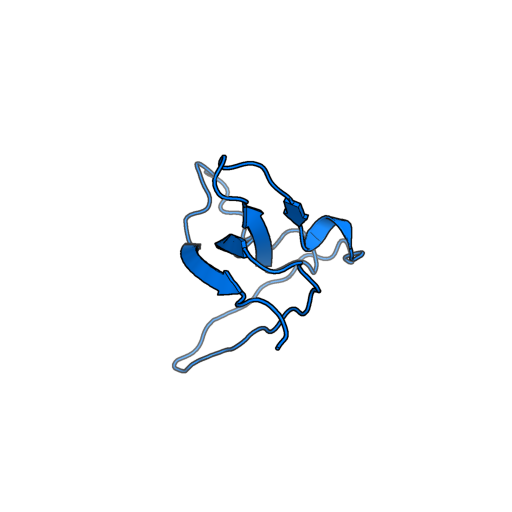.220 9.622 -8.781 1.00 64.06 71 PRO A C 1
ATOM 549 O O . PRO A 1 71 ? -0.938 9.542 -8.371 1.00 64.06 71 PRO A O 1
ATOM 552 N N . ARG A 1 72 ? 0.519 9.623 -10.086 1.00 69.06 72 ARG A N 1
ATOM 553 C CA . ARG A 1 72 ? -0.482 9.697 -11.168 1.00 69.06 72 ARG A CA 1
ATOM 554 C C . ARG A 1 72 ? -1.330 8.434 -11.329 1.00 69.06 72 ARG A C 1
ATOM 556 O O . ARG A 1 72 ? -2.421 8.509 -11.881 1.00 69.06 72 ARG A O 1
ATOM 563 N N . TYR A 1 73 ? -0.847 7.292 -10.842 1.00 85.50 73 TYR A N 1
ATOM 564 C CA . TYR A 1 73 ? -1.548 6.010 -10.899 1.00 85.50 73 TYR A CA 1
ATOM 565 C C . TYR A 1 73 ? -1.828 5.540 -9.480 1.00 85.50 73 TYR A C 1
ATOM 567 O O . TYR A 1 73 ? -0.996 4.870 -8.866 1.00 85.50 73 TYR A O 1
ATOM 575 N N . SER A 1 74 ? -2.978 5.945 -8.953 1.00 90.81 74 SER A N 1
ATOM 576 C CA . SER A 1 74 ? -3.430 5.580 -7.617 1.00 90.81 74 SER A CA 1
ATOM 577 C C . SER A 1 74 ? -4.912 5.226 -7.612 1.00 90.81 74 SER A C 1
ATOM 579 O O . SER A 1 74 ? -5.681 5.656 -8.472 1.00 90.81 74 SER A O 1
ATOM 581 N N . ALA A 1 75 ? -5.302 4.417 -6.637 1.00 93.00 75 ALA A N 1
ATOM 582 C CA . ALA A 1 75 ? -6.684 4.066 -6.368 1.00 93.00 75 ALA A CA 1
ATOM 583 C C . ALA A 1 75 ? -6.922 4.084 -4.861 1.00 93.00 75 ALA A C 1
ATOM 585 O O . ALA A 1 75 ? -6.030 3.757 -4.074 1.00 93.00 75 ALA A O 1
ATOM 586 N N . ARG A 1 76 ? -8.140 4.454 -4.466 1.00 96.31 76 ARG A N 1
ATOM 587 C CA . ARG A 1 76 ? -8.553 4.512 -3.067 1.00 96.31 76 ARG A CA 1
ATOM 588 C C . ARG A 1 76 ? -9.912 3.846 -2.906 1.00 96.31 76 ARG A C 1
ATOM 590 O O . ARG A 1 76 ? -10.861 4.234 -3.582 1.00 96.31 76 ARG A O 1
ATOM 597 N N . ILE A 1 77 ? -9.994 2.846 -2.034 1.00 97.50 77 ILE A N 1
ATOM 598 C CA . ILE A 1 77 ? -11.180 1.999 -1.869 1.00 97.50 77 ILE A CA 1
ATOM 599 C C . ILE A 1 77 ? -11.505 1.860 -0.373 1.00 97.50 77 ILE A C 1
ATOM 601 O O . I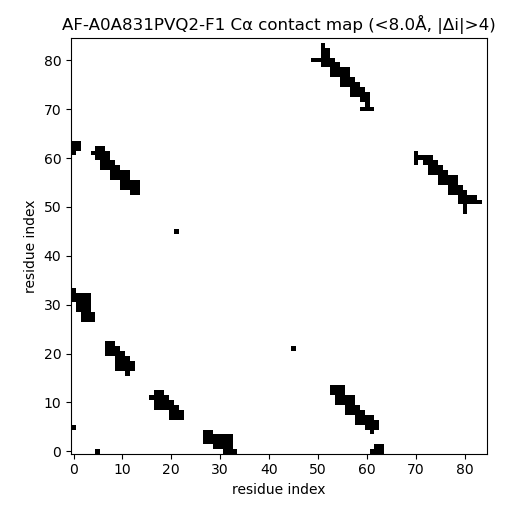LE A 1 77 ? -10.661 1.373 0.386 1.00 97.50 77 ILE A O 1
ATOM 605 N N . PRO A 1 78 ? -12.698 2.287 0.078 1.00 98.00 78 PRO A N 1
ATOM 606 C CA . PRO A 1 78 ? -13.167 2.003 1.429 1.00 98.00 78 PRO A CA 1
ATOM 607 C C . PRO A 1 78 ? -13.576 0.531 1.564 1.00 98.00 78 PRO A C 1
ATOM 609 O O . PRO A 1 78 ? -14.093 -0.061 0.617 1.00 98.00 78 PRO A O 1
ATOM 612 N N . PHE A 1 79 ? -13.367 -0.056 2.740 1.00 97.75 79 PHE A N 1
ATOM 613 C CA . PHE A 1 79 ? -13.795 -1.423 3.038 1.00 97.75 79 PHE A CA 1
ATOM 614 C C . PHE A 1 79 ? -14.062 -1.623 4.534 1.00 97.75 79 PHE A C 1
ATOM 616 O O . PHE A 1 79 ? -13.499 -0.917 5.374 1.00 97.75 79 PHE A O 1
ATOM 623 N N . ASP A 1 80 ? -14.888 -2.622 4.848 1.00 97.62 80 ASP A N 1
ATOM 624 C CA . ASP A 1 80 ? -15.281 -2.978 6.211 1.00 97.62 80 ASP A CA 1
ATOM 625 C C . ASP A 1 80 ? -14.823 -4.401 6.553 1.00 97.62 80 ASP A C 1
ATOM 627 O O . ASP A 1 80 ? -14.995 -5.331 5.761 1.00 97.62 80 ASP A O 1
ATOM 631 N N . ILE A 1 81 ? -14.283 -4.585 7.758 1.00 96.75 81 ILE A N 1
ATOM 632 C CA . ILE A 1 81 ? -14.008 -5.899 8.347 1.00 96.75 81 ILE A CA 1
ATOM 633 C C . ILE A 1 81 ? -15.043 -6.142 9.451 1.00 96.75 81 ILE A C 1
ATOM 635 O O . ILE A 1 81 ? -15.019 -5.439 10.467 1.00 96.75 81 ILE A O 1
ATOM 639 N N . PRO A 1 82 ? -15.960 -7.113 9.286 1.00 95.69 82 PRO A N 1
ATOM 640 C CA . PRO A 1 82 ? -16.975 -7.393 10.289 1.00 95.69 82 PRO A CA 1
ATOM 641 C C . PRO A 1 82 ? -16.362 -8.027 11.551 1.00 95.69 82 PRO A C 1
ATOM 643 O O . PRO A 1 82 ? -15.314 -8.674 11.476 1.00 95.69 82 PRO A O 1
ATOM 646 N N . PRO A 1 83 ? -17.014 -7.889 12.719 1.00 93.19 83 PRO A N 1
ATOM 647 C CA . PRO A 1 83 ? -16.612 -8.607 13.922 1.00 93.19 83 PRO A CA 1
ATOM 648 C C . PRO A 1 83 ? -16.712 -10.125 13.720 1.00 93.19 83 PRO A C 1
ATOM 650 O O . PRO A 1 83 ? -17.643 -10.614 13.074 1.00 93.19 83 PRO A O 1
ATOM 653 N N . MET A 1 84 ? -15.758 -10.869 14.289 1.00 83.94 84 MET A N 1
ATOM 654 C CA . MET A 1 84 ? -15.837 -12.331 14.355 1.00 83.94 84 MET A CA 1
ATOM 655 C C . MET A 1 84 ? -17.054 -12.731 15.203 1.00 83.94 84 MET A C 1
ATOM 657 O O . MET A 1 84 ? -17.263 -12.164 16.276 1.00 83.94 84 MET A O 1
ATOM 661 N N . ARG A 1 85 ? -17.873 -13.652 14.684 1.00 72.56 85 ARG A N 1
ATOM 662 C CA . ARG A 1 85 ? -19.023 -14.233 15.392 1.00 72.56 85 ARG A CA 1
ATOM 663 C C . ARG A 1 85 ? -18.602 -15.412 16.250 1.00 72.56 85 ARG A C 1
ATOM 665 O O . ARG A 1 85 ? -17.703 -16.153 15.796 1.00 72.56 85 ARG A O 1
#

Secondary structure (DSSP, 8-state):
--SS--EEEEEEETTS-EEEEGGGT-------------SS-----------SEEEEEEEEE----TT-SS-SSEEEEEEEEPPP-

Radius of gyration: 14.93 Å; Cα contacts (8 Å, |Δi|>4): 125; chains: 1; bounding box: 37×30×39 Å

Foldseek 3Di:
DQWQQFKKKFKAAPVRDTPDIPVVVDDIGRDDDDDDDDPDDDDDDDDDDDAFHKMKMKMATPDDDVVDDPGPGMDIDIDGDHHDD

Solvent-accessible surface area (backbone atoms only — not comparable to full-atom values): 5556 Å² total; per-residue (Å²): 47,74,23,64,48,57,55,46,42,37,33,22,40,85,88,66,47,80,78,44,49,49,71,81,77,57,88,66,56,87,39,80,39,86,86,82,87,67,96,76,89,84,86,85,87,85,87,86,86,79,76,61,45,56,36,31,43,38,38,34,47,49,62,74,57,101,78,73,68,80,71,89,51,61,52,76,47,76,50,74,41,73,74,89,130

Mean predicted aligned error: 5.28 Å

Nearest PDB structures (foldseek):
  8dnc-assembly1_C  TM=6.173E-01  e=3.456E-01  Aquifex aeolicus VF5
  5j7c-assembly1_C  TM=5.821E-01  e=2.065E+00  Homo sapiens
  7v3p-assembly1_B  TM=5.736E-01  e=3.956E+00  Homo sapiens
  7mqs-assembly1_F  TM=3.138E-01  e=1.078E+00  Homo sapiens
  8r2d-assembly1_D  TM=3.170E-01  e=2.065E+00  Homo sapiens